Protein AF-A0A5B1R6T4-F1 (afdb_monomer_lite)

Foldseek 3Di:
DQPDPPAQEWEAEPVRDTGRHHLVLLVVQFVQSVVVVVDDDPDDDPVLDDPPPDDQDDPSHGYDYDHAHPLLCVQLVCQSDPHDRDADPDPLSLLSNCLVCVVRVRPSSNVSRVVVCVVVVSPPDPCVVCVVVSVVSCVVSVVPDDD

Radius of gyration: 17.11 Å; chains: 1; bounding box: 50×37×36 Å

pLDDT: mean 78.97, std 17.68, range [32.56, 96.25]

Sequence (147 aa):
PFDAPDADLILRSAQSVDFRTHKVILSLASPVFRDMFSVPQPTLDDNGSCFLNGNGYVDGLPMVQMSETTTTLHYLLTAIYPFPPALPASLEEMLLVLAAATKFEMSGALSTICATMHMSGLYNAPLSRQALRIHGIACRHDLEDKA

Secondary structure (DSSP, 8-state):
----TT--EEEEPTTS-EEEE-HHHHHHH-HHHHHHHHS-PPPPPTTS--SSSS-SEETTEEEEE-SS-HHHHHHHHHHHTTSPPP--SSHHHHHHHHHHHHHTT-HHHHHHHHHHHHHH-TT-S-GGGTHHHHHHHHHHTT-----

Structure (mmCIF, N/CA/C/O backbone):
data_AF-A0A5B1R6T4-F1
#
_entry.id   AF-A0A5B1R6T4-F1
#
loop_
_atom_site.group_PDB
_atom_site.id
_atom_site.type_symbol
_atom_site.label_atom_id
_atom_site.label_alt_id
_atom_site.label_comp_id
_atom_site.label_asym_id
_atom_site.label_entity_id
_atom_site.label_seq_id
_atom_site.pdbx_PDB_ins_code
_atom_site.Cartn_x
_atom_site.Cartn_y
_atom_site.Cartn_z
_atom_site.occupancy
_atom_site.B_iso_or_equiv
_atom_site.auth_seq_id
_atom_site.auth_comp_id
_atom_site.auth_asym_id
_atom_site.auth_atom_id
_atom_site.pdbx_PDB_model_num
ATOM 1 N N . PRO A 1 1 ? -10.628 -2.134 -8.076 1.00 78.38 1 PRO A N 1
ATOM 2 C CA . PRO A 1 1 ? -10.596 -3.085 -6.945 1.00 78.38 1 PRO A CA 1
ATOM 3 C C . PRO A 1 1 ? -10.848 -2.450 -5.568 1.00 78.38 1 PRO A C 1
ATOM 5 O O . PRO A 1 1 ? -11.220 -3.179 -4.659 1.00 78.38 1 PRO A O 1
ATOM 8 N N . PHE A 1 2 ? -10.616 -1.144 -5.385 1.00 88.06 2 PHE A N 1
ATOM 9 C CA . PHE A 1 2 ? -10.722 -0.475 -4.080 1.00 88.06 2 PHE A CA 1
ATOM 10 C C . PHE A 1 2 ? -12.012 0.345 -3.953 1.00 88.06 2 PHE A C 1
ATOM 12 O O . PHE A 1 2 ? -11.983 1.552 -3.731 1.00 88.06 2 PHE A O 1
ATOM 19 N N . ASP A 1 3 ? -13.138 -0.334 -4.138 1.00 89.44 3 ASP A N 1
ATOM 20 C CA . ASP A 1 3 ? -14.509 0.188 -4.131 1.00 89.44 3 ASP A CA 1
ATOM 21 C C . ASP A 1 3 ? -15.444 -0.664 -3.248 1.00 89.44 3 ASP A C 1
ATOM 23 O O . ASP A 1 3 ? -16.664 -0.634 -3.393 1.00 89.44 3 ASP A O 1
ATOM 27 N N . ALA A 1 4 ? -14.861 -1.421 -2.313 1.00 87.94 4 ALA A N 1
ATOM 28 C CA . ALA A 1 4 ? -15.580 -2.347 -1.448 1.00 87.94 4 ALA A CA 1
ATOM 29 C C . ALA A 1 4 ? -16.589 -1.616 -0.529 1.00 87.94 4 ALA A C 1
ATOM 31 O O . ALA A 1 4 ? -16.241 -0.588 0.067 1.00 87.94 4 ALA A O 1
ATOM 32 N N . PRO A 1 5 ? -17.833 -2.120 -0.402 1.00 89.50 5 PRO A N 1
ATOM 33 C CA . PRO A 1 5 ? -18.882 -1.474 0.390 1.00 89.50 5 PRO A CA 1
ATOM 34 C C . PRO A 1 5 ? -18.662 -1.592 1.905 1.00 89.50 5 PRO A C 1
ATOM 36 O O . PRO A 1 5 ? -19.206 -0.794 2.660 1.00 89.50 5 PRO A O 1
ATOM 39 N N . ASP A 1 6 ? -17.877 -2.574 2.344 1.00 91.94 6 ASP A N 1
ATOM 40 C CA . ASP A 1 6 ? -17.514 -2.865 3.734 1.00 91.94 6 ASP A CA 1
ATOM 41 C C . ASP A 1 6 ? -16.216 -2.176 4.190 1.00 91.94 6 ASP A C 1
ATOM 43 O O . ASP A 1 6 ? -15.742 -2.408 5.303 1.00 91.94 6 ASP A O 1
ATOM 47 N N . ALA A 1 7 ? -15.658 -1.295 3.356 1.00 93.56 7 ALA A N 1
ATOM 48 C CA . ALA A 1 7 ? -14.499 -0.493 3.711 1.00 93.56 7 ALA A CA 1
ATOM 49 C C . ALA A 1 7 ? -14.778 0.427 4.912 1.00 93.56 7 ALA A C 1
ATOM 51 O O . ALA A 1 7 ? -15.822 1.072 4.994 1.00 93.56 7 ALA A O 1
ATOM 52 N N . ASP A 1 8 ? -13.796 0.547 5.805 1.00 92.69 8 ASP A N 1
ATOM 53 C CA . ASP A 1 8 ? -13.863 1.348 7.035 1.00 92.69 8 ASP A CA 1
ATOM 54 C C . ASP A 1 8 ? -12.878 2.539 7.035 1.00 92.69 8 ASP A C 1
ATOM 56 O O . ASP A 1 8 ? -12.762 3.270 8.027 1.00 92.69 8 ASP A O 1
ATOM 60 N N . LEU A 1 9 ? -12.164 2.736 5.920 1.00 92.62 9 LEU A N 1
ATOM 61 C CA . LEU A 1 9 ? -11.189 3.800 5.705 1.00 92.62 9 LEU A CA 1
ATOM 62 C C . LEU A 1 9 ? -11.065 4.147 4.219 1.00 92.62 9 LEU A C 1
ATOM 64 O O . LEU A 1 9 ? -11.026 3.266 3.357 1.00 92.62 9 LEU A O 1
ATOM 68 N N . ILE A 1 10 ? -10.896 5.433 3.926 1.00 93.94 10 ILE A N 1
ATOM 69 C CA . ILE A 1 10 ? -10.522 5.915 2.598 1.00 93.94 10 ILE A CA 1
ATOM 70 C C . ILE A 1 10 ? -9.089 6.444 2.636 1.00 93.94 10 ILE A C 1
ATOM 72 O O . ILE A 1 10 ? -8.767 7.338 3.413 1.00 93.94 10 ILE A O 1
ATOM 76 N N . LEU A 1 11 ? -8.224 5.918 1.770 1.00 94.50 11 LEU A N 1
ATOM 77 C CA . LEU A 1 11 ? -6.936 6.543 1.474 1.00 94.50 11 LEU A CA 1
ATOM 78 C C . LEU A 1 11 ? -7.094 7.397 0.219 1.00 94.50 11 LEU A C 1
ATOM 80 O O . LEU A 1 11 ? -7.466 6.881 -0.833 1.00 94.50 11 LEU A O 1
ATOM 84 N N . ARG A 1 12 ? -6.800 8.693 0.311 1.00 94.69 12 ARG A N 1
ATOM 85 C CA . ARG A 1 12 ? -6.842 9.611 -0.831 1.00 94.69 12 ARG A CA 1
ATOM 86 C C . ARG A 1 12 ? -5.434 9.852 -1.352 1.00 94.69 12 ARG A C 1
ATOM 88 O O . ARG A 1 12 ? -4.589 10.355 -0.620 1.00 94.69 12 ARG A O 1
ATOM 95 N N . SER A 1 13 ? -5.167 9.531 -2.615 1.00 95.25 13 SER A N 1
ATOM 96 C CA . SER A 1 13 ? -3.858 9.792 -3.236 1.00 95.25 13 SER A CA 1
ATOM 97 C C . SER A 1 13 ? -3.561 11.289 -3.360 1.00 95.25 13 SER A C 1
ATOM 99 O O . SER A 1 13 ? -4.481 12.110 -3.328 1.00 95.25 13 SER A O 1
ATOM 101 N N . ALA A 1 14 ? -2.315 11.649 -3.672 1.00 92.50 14 ALA A N 1
ATOM 102 C CA . ALA A 1 14 ? -1.934 13.027 -3.999 1.00 92.50 14 ALA A CA 1
ATOM 103 C C . ALA A 1 14 ? -2.776 13.645 -5.138 1.00 92.50 14 ALA A C 1
ATOM 105 O O . ALA A 1 14 ? -3.052 14.841 -5.129 1.00 92.50 14 ALA A O 1
ATOM 106 N N . GLN A 1 15 ? -3.245 12.833 -6.095 1.00 94.06 15 GLN A N 1
ATOM 107 C CA . GLN A 1 15 ? -4.120 13.266 -7.194 1.00 94.06 15 GLN A CA 1
ATOM 108 C C . GLN A 1 15 ? -5.621 13.233 -6.849 1.00 94.06 15 GLN A C 1
ATOM 110 O O . GLN A 1 15 ? -6.454 13.250 -7.749 1.00 94.06 15 GLN A O 1
ATOM 115 N N . SER A 1 16 ? -5.985 13.180 -5.563 1.00 91.31 16 SER A N 1
ATOM 116 C CA . SER A 1 16 ? -7.382 13.148 -5.092 1.00 91.31 16 SER A CA 1
ATOM 117 C C . SER A 1 16 ? -8.211 11.942 -5.563 1.00 91.31 16 SER A C 1
ATOM 119 O O . SER A 1 16 ? -9.433 12.025 -5.640 1.00 91.31 16 SER A O 1
ATOM 121 N N . VAL A 1 17 ? -7.561 10.815 -5.870 1.00 94.69 17 VAL A N 1
ATOM 122 C CA . VAL A 1 17 ? -8.238 9.538 -6.132 1.00 94.69 17 VAL A CA 1
ATOM 123 C C . VAL A 1 17 ? -8.408 8.778 -4.824 1.00 94.69 17 VAL A C 1
ATOM 125 O O . VAL A 1 17 ? -7.440 8.601 -4.081 1.00 94.69 17 VAL A O 1
ATOM 128 N N . ASP A 1 18 ? -9.629 8.316 -4.578 1.00 94.50 18 ASP A N 1
ATOM 129 C CA . ASP A 1 18 ? -10.019 7.641 -3.344 1.00 94.50 18 ASP A CA 1
ATOM 130 C C . ASP A 1 18 ? -9.919 6.122 -3.474 1.00 94.50 18 ASP A C 1
ATOM 132 O O . ASP A 1 18 ? -10.408 5.521 -4.432 1.00 94.50 18 ASP A O 1
ATOM 136 N N . PHE A 1 19 ? -9.304 5.499 -2.473 1.00 95.06 19 PHE A N 1
ATOM 137 C CA . PHE A 1 19 ? -9.176 4.057 -2.330 1.00 95.06 19 PHE A CA 1
ATOM 138 C C . PHE A 1 19 ? -9.943 3.624 -1.085 1.00 95.06 19 PHE A C 1
ATOM 140 O O . PHE A 1 19 ? -9.542 3.947 0.036 1.00 95.06 19 PHE A O 1
ATOM 147 N N . ARG A 1 20 ? -11.038 2.880 -1.269 1.00 95.25 20 ARG A N 1
ATOM 148 C CA . ARG A 1 20 ? -11.781 2.268 -0.161 1.00 95.25 20 ARG A CA 1
ATOM 149 C C . ARG A 1 20 ? -11.007 1.050 0.343 1.00 95.25 20 ARG A C 1
ATOM 151 O O . ARG A 1 20 ? -10.714 0.130 -0.423 1.00 95.25 20 ARG A O 1
ATOM 158 N N . THR A 1 21 ? -10.625 1.076 1.616 1.00 95.06 21 THR A N 1
ATOM 159 C CA . THR A 1 21 ? -9.705 0.119 2.244 1.00 95.06 21 THR A CA 1
ATOM 160 C C . THR A 1 21 ? -10.171 -0.276 3.645 1.00 95.06 21 THR A C 1
ATOM 162 O O . THR A 1 21 ? -11.131 0.275 4.178 1.00 95.06 21 THR A O 1
ATOM 165 N N . HIS A 1 22 ? -9.471 -1.248 4.227 1.00 95.31 22 HIS A N 1
ATOM 166 C CA . HIS A 1 22 ? -9.732 -1.806 5.544 1.00 95.31 22 HIS A CA 1
ATOM 167 C C . HIS A 1 22 ? -8.565 -1.515 6.489 1.00 95.31 22 HIS A C 1
ATOM 169 O O . HIS A 1 22 ? -7.426 -1.924 6.217 1.00 95.31 22 HIS A O 1
ATOM 175 N N . LYS A 1 23 ? -8.849 -0.881 7.630 1.00 93.81 23 LYS A N 1
ATOM 176 C CA . LYS A 1 23 ? -7.867 -0.584 8.683 1.00 93.81 23 LYS A CA 1
ATOM 177 C C . LYS A 1 23 ? -7.132 -1.839 9.123 1.00 93.81 23 LYS A C 1
ATOM 179 O O . LYS A 1 23 ? -5.915 -1.808 9.243 1.00 93.81 23 LYS A O 1
ATOM 184 N N . VAL A 1 24 ? -7.847 -2.956 9.286 1.00 95.25 24 VAL A N 1
ATOM 185 C CA . VAL A 1 24 ? -7.258 -4.232 9.723 1.00 95.25 24 VAL A CA 1
ATOM 186 C C . VAL A 1 24 ? -6.155 -4.722 8.781 1.00 95.25 24 VAL A C 1
ATOM 188 O O . VAL A 1 24 ? -5.080 -5.092 9.247 1.00 95.25 24 VAL A O 1
ATOM 191 N N . ILE A 1 25 ? -6.367 -4.663 7.462 1.00 95.75 25 ILE A N 1
ATOM 192 C CA . ILE A 1 25 ? -5.368 -5.105 6.478 1.00 95.75 25 ILE A CA 1
ATOM 193 C C . ILE A 1 25 ? -4.159 -4.170 6.518 1.00 95.75 25 ILE A C 1
ATOM 195 O O . ILE A 1 25 ? -3.021 -4.632 6.583 1.00 95.75 25 ILE A O 1
ATOM 199 N N . LEU A 1 26 ? -4.399 -2.857 6.556 1.00 95.75 26 LEU A N 1
ATOM 200 C CA . LEU A 1 26 ? -3.334 -1.85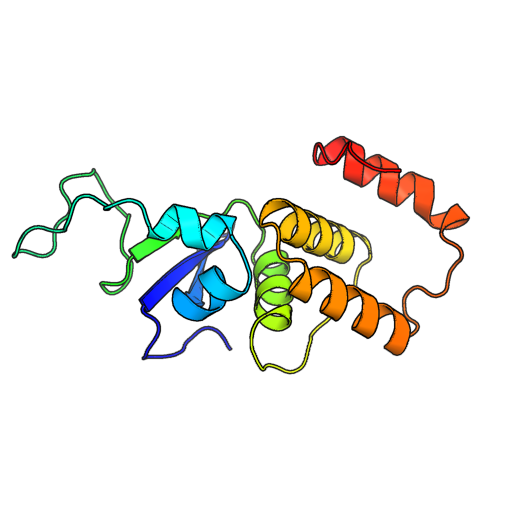9 6.641 1.00 95.75 26 LEU A CA 1
ATOM 201 C C . LEU A 1 26 ? -2.514 -1.995 7.934 1.00 95.75 26 LEU A C 1
ATOM 203 O O . LEU A 1 26 ? -1.291 -1.953 7.874 1.00 95.75 26 LEU A O 1
ATOM 207 N N . SER A 1 27 ? -3.147 -2.229 9.087 1.00 95.38 27 SER A N 1
ATOM 208 C CA . SER A 1 27 ? -2.467 -2.429 10.378 1.00 95.38 27 SER A CA 1
ATOM 209 C C . SER A 1 27 ? -1.657 -3.725 10.460 1.00 95.38 27 SER A C 1
ATOM 211 O O . SER A 1 27 ? -0.630 -3.776 11.148 1.00 95.38 27 SER A O 1
ATOM 213 N N . LEU A 1 28 ? -2.123 -4.786 9.795 1.00 95.38 28 LEU A N 1
ATOM 214 C CA . LEU A 1 28 ? -1.379 -6.041 9.678 1.00 95.38 28 LEU A CA 1
ATOM 215 C C . LEU A 1 28 ? -0.167 -5.871 8.762 1.00 95.38 28 LEU A C 1
ATOM 217 O O . LEU A 1 28 ? 0.911 -6.369 9.078 1.00 95.38 28 LEU A O 1
ATOM 221 N N . ALA A 1 29 ? -0.338 -5.141 7.661 1.00 95.44 29 ALA A N 1
ATOM 222 C CA . ALA A 1 29 ? 0.718 -4.898 6.691 1.00 95.44 29 ALA A CA 1
ATOM 223 C C . ALA A 1 29 ? 1.771 -3.889 7.174 1.00 95.44 29 ALA A C 1
ATOM 225 O O . ALA A 1 29 ? 2.920 -3.984 6.754 1.00 95.44 29 ALA A O 1
ATOM 226 N N . SER A 1 30 ? 1.390 -2.930 8.022 1.00 96.25 30 SER A N 1
ATOM 227 C CA . SER A 1 30 ? 2.221 -1.786 8.397 1.00 96.25 30 SER A CA 1
ATOM 228 C C . SER A 1 30 ? 2.066 -1.418 9.878 1.00 96.25 30 SER A C 1
ATOM 230 O O . SER A 1 30 ? 0.950 -1.121 10.324 1.00 96.25 30 SER A O 1
ATOM 232 N N . PRO A 1 31 ? 3.168 -1.369 10.648 1.00 93.75 31 PRO A N 1
ATOM 233 C CA . PRO A 1 31 ? 3.145 -0.814 11.998 1.00 93.75 31 PRO A CA 1
ATOM 234 C C . PRO A 1 31 ? 2.808 0.684 11.989 1.00 93.75 31 PRO A C 1
ATOM 236 O O . PRO A 1 31 ? 2.032 1.120 12.828 1.00 93.75 31 PRO A O 1
ATOM 239 N N . VAL A 1 32 ? 3.260 1.446 10.987 1.00 92.62 32 VAL A N 1
ATOM 240 C CA . VAL A 1 32 ? 2.942 2.879 10.846 1.00 92.62 32 VAL A CA 1
ATOM 241 C C . VAL A 1 32 ? 1.429 3.116 10.808 1.00 92.62 32 VAL A C 1
ATOM 243 O O . VAL A 1 32 ? 0.910 3.966 11.531 1.00 92.62 32 VAL A O 1
ATOM 246 N N . PHE A 1 33 ? 0.693 2.342 10.003 1.00 93.06 33 PHE A N 1
ATOM 247 C CA . PHE A 1 33 ? -0.768 2.445 9.964 1.00 93.06 33 PHE A CA 1
ATOM 248 C C . PHE A 1 33 ? -1.427 1.941 11.251 1.00 93.06 33 PHE A C 1
ATOM 250 O O . PHE A 1 33 ? -2.412 2.519 11.703 1.00 93.06 33 PHE A O 1
ATOM 257 N N . ARG A 1 34 ? -0.891 0.883 11.867 1.00 93.12 34 ARG A N 1
ATOM 258 C CA . ARG A 1 34 ? -1.382 0.378 13.157 1.00 93.12 34 ARG A CA 1
ATOM 259 C C . ARG A 1 34 ? -1.297 1.445 14.242 1.00 93.12 34 ARG A C 1
ATOM 261 O O . ARG A 1 34 ? -2.287 1.692 14.926 1.00 93.12 34 ARG A O 1
ATOM 268 N N . ASP A 1 35 ? -0.151 2.102 14.346 1.00 90.56 35 ASP A N 1
ATOM 269 C CA . ASP A 1 35 ? 0.091 3.149 15.328 1.00 90.56 35 ASP A CA 1
ATOM 270 C C . ASP A 1 35 ? -0.785 4.371 15.031 1.00 90.56 35 ASP A C 1
ATOM 272 O O . ASP A 1 35 ? -1.440 4.886 15.938 1.00 90.56 35 ASP A O 1
ATOM 276 N N . MET A 1 36 ? -0.913 4.762 13.755 1.00 87.94 36 MET A N 1
ATOM 277 C CA . MET A 1 36 ? -1.796 5.851 13.314 1.00 87.94 36 MET A CA 1
ATOM 278 C C . MET A 1 36 ? -3.256 5.633 13.736 1.00 87.94 36 MET A C 1
ATOM 280 O O . MET A 1 36 ? -3.925 6.581 14.147 1.00 87.94 36 MET A O 1
ATOM 284 N N . PHE A 1 37 ? -3.759 4.399 13.648 1.00 87.81 37 PHE A N 1
ATOM 285 C CA . PHE A 1 37 ? -5.136 4.076 14.034 1.00 87.81 37 PHE A CA 1
ATOM 286 C C . PHE A 1 37 ? -5.306 3.819 15.536 1.00 87.81 37 PHE A C 1
ATOM 288 O O . PHE A 1 37 ? -6.435 3.843 16.022 1.00 87.81 37 PHE A O 1
ATOM 295 N N . SER A 1 38 ? -4.217 3.576 16.271 1.00 84.94 38 SER A N 1
ATOM 296 C CA . SER A 1 38 ? -4.254 3.370 17.725 1.00 84.94 38 SER A CA 1
ATOM 297 C C . SER A 1 38 ? -4.516 4.659 18.510 1.00 84.94 38 SER A C 1
ATOM 299 O O . SER A 1 38 ? -5.015 4.611 19.636 1.00 84.94 38 SER A O 1
ATOM 301 N N . VAL A 1 39 ? -4.203 5.814 17.917 1.00 77.31 39 VAL A N 1
ATOM 302 C CA . VAL A 1 39 ? -4.420 7.121 18.538 1.00 77.31 39 VAL A CA 1
ATOM 303 C C . VAL A 1 39 ? -5.912 7.466 18.471 1.00 77.31 39 VAL A C 1
ATOM 305 O O . VAL A 1 39 ? -6.465 7.502 17.367 1.00 77.31 39 VAL A O 1
ATOM 308 N N . PRO A 1 40 ? -6.578 7.752 19.610 1.00 64.06 40 PRO A N 1
ATOM 309 C CA . PRO A 1 40 ? -7.965 8.194 19.616 1.00 64.06 40 PRO A CA 1
ATOM 310 C C . PRO A 1 40 ? -8.098 9.467 18.780 1.00 64.06 40 PRO A C 1
ATOM 312 O O . PRO A 1 40 ? -7.607 10.531 19.158 1.00 64.06 40 PRO A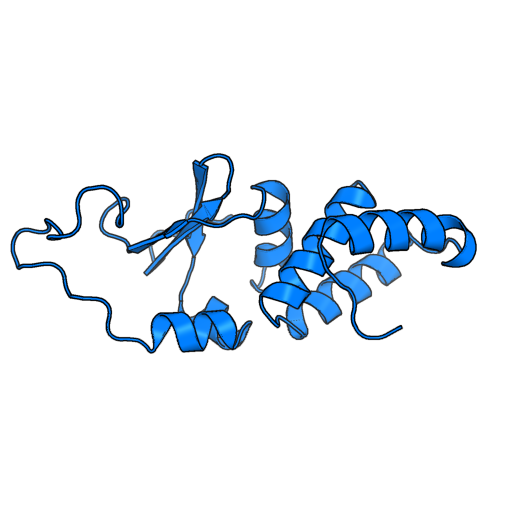 O 1
ATOM 315 N N . GLN A 1 41 ? -8.743 9.353 17.623 1.00 62.88 41 GLN A N 1
ATOM 316 C CA . GLN A 1 41 ? -9.134 10.523 16.853 1.00 62.88 41 GLN A CA 1
ATOM 317 C C . GLN A 1 41 ? -10.286 11.204 17.606 1.00 62.88 41 GLN A C 1
ATOM 319 O O . GLN A 1 41 ? -11.171 10.493 18.093 1.00 62.88 41 GLN A O 1
ATOM 324 N N . PRO A 1 42 ? -10.305 12.544 17.731 1.00 55.22 42 PRO A N 1
ATOM 325 C CA . PRO A 1 42 ? -11.452 13.244 18.299 1.00 55.22 42 PRO A CA 1
ATOM 326 C C . PRO A 1 42 ? -12.714 12.828 17.532 1.00 55.22 42 PRO A C 1
ATOM 328 O O . PRO A 1 42 ? -12.794 12.967 16.310 1.00 55.22 42 PRO A O 1
ATOM 331 N N . THR A 1 43 ? -13.652 12.214 18.251 1.00 50.03 43 THR A N 1
ATOM 332 C CA . THR A 1 43 ? -14.862 11.614 17.689 1.00 50.03 43 THR A CA 1
ATOM 333 C C . THR A 1 43 ? -15.779 12.677 17.096 1.00 50.03 43 THR A C 1
ATOM 335 O O . THR A 1 43 ? -15.844 13.799 17.590 1.00 50.03 43 THR A O 1
ATOM 338 N N . LEU A 1 44 ? -16.488 12.300 16.032 1.00 52.22 44 LEU A N 1
ATOM 339 C CA . LEU A 1 44 ? -17.619 13.047 15.488 1.00 52.22 44 LEU A CA 1
ATOM 340 C C . LEU A 1 44 ? -18.698 13.217 16.568 1.00 52.22 44 LEU A C 1
ATOM 342 O O . LEU A 1 44 ? -19.010 12.259 17.274 1.00 52.22 44 LEU A O 1
ATOM 346 N N . ASP A 1 45 ? -19.290 14.404 16.658 1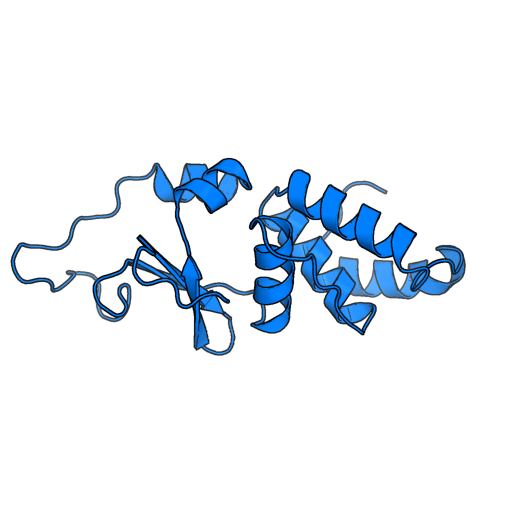.00 48.34 45 ASP A N 1
ATOM 347 C CA . ASP A 1 45 ? -20.517 14.617 17.426 1.00 48.34 45 ASP A CA 1
ATOM 348 C C . ASP A 1 45 ? -21.704 13.921 16.728 1.00 48.34 45 ASP A C 1
ATOM 350 O O . ASP A 1 45 ? -21.677 13.717 15.510 1.00 48.34 45 ASP A O 1
ATOM 354 N N . ASP A 1 46 ? -22.774 13.622 17.479 1.00 51.19 46 ASP A N 1
ATOM 355 C CA . ASP A 1 46 ? -24.010 12.912 17.061 1.00 51.19 46 ASP A CA 1
ATOM 356 C C . ASP A 1 46 ? -24.709 13.477 15.799 1.00 51.19 46 ASP A C 1
ATOM 358 O O . ASP A 1 46 ? -25.593 12.842 15.227 1.00 51.19 46 ASP A O 1
ATOM 362 N N . ASN A 1 47 ? -24.295 14.655 15.324 1.00 50.75 47 ASN A N 1
ATOM 363 C CA . ASN A 1 47 ? -24.790 15.297 14.105 1.00 50.75 47 ASN A CA 1
ATOM 364 C C . ASN A 1 47 ? -23.912 15.065 12.857 1.00 50.75 47 ASN A C 1
ATOM 366 O O . ASN A 1 47 ? -24.179 15.653 11.809 1.00 50.75 47 ASN A O 1
ATOM 370 N N . GLY A 1 48 ? -22.855 14.249 12.933 1.00 49.50 48 GLY A N 1
ATOM 371 C CA . GLY A 1 48 ? -22.024 13.898 11.773 1.00 49.50 48 GLY A CA 1
ATOM 372 C C . GLY A 1 48 ? -21.154 15.037 11.223 1.00 49.50 48 GLY A C 1
ATOM 373 O O . GLY A 1 48 ? -20.589 14.903 10.139 1.00 49.50 48 GLY A O 1
ATOM 374 N N . SER A 1 49 ? -21.010 16.150 11.951 1.00 43.88 49 SER A N 1
ATOM 375 C CA . SER A 1 49 ? -20.097 17.244 11.598 1.00 43.88 49 SER A CA 1
ATOM 376 C C . SER A 1 49 ? -18.899 17.277 12.545 1.00 43.88 49 SER A C 1
ATOM 378 O O . SER A 1 49 ? -19.059 17.486 13.746 1.00 43.88 49 SER A O 1
ATOM 380 N N . CYS A 1 50 ? -17.690 17.102 12.012 1.00 41.78 50 CYS A N 1
ATOM 381 C CA . CYS A 1 50 ? -16.450 17.251 12.770 1.00 41.78 50 CYS A CA 1
ATOM 382 C C . CYS A 1 50 ? -16.124 18.732 13.043 1.00 41.78 50 CYS A C 1
ATOM 384 O O . CYS A 1 50 ? -16.166 19.562 12.137 1.00 41.78 50 CYS A O 1
ATOM 386 N N . PHE A 1 51 ? -15.706 19.041 14.276 1.00 41.75 51 PHE A N 1
ATOM 387 C CA . PHE A 1 51 ? -15.224 20.361 14.721 1.00 41.75 51 PHE A CA 1
ATOM 388 C C . PHE A 1 51 ? -13.834 20.755 14.191 1.00 41.75 51 PHE A C 1
ATOM 390 O O . PHE A 1 51 ? -13.296 21.791 14.580 1.00 41.75 51 PHE A O 1
ATOM 397 N N . LEU A 1 52 ? -13.241 19.966 13.292 1.00 43.16 52 LEU A N 1
ATOM 398 C CA . LEU A 1 52 ? -12.077 20.400 12.529 1.00 43.16 52 LEU A CA 1
ATOM 399 C C . LEU A 1 52 ? -12.564 20.797 11.140 1.00 43.16 52 LEU A C 1
ATOM 401 O O . LEU A 1 52 ? -13.086 19.969 10.398 1.00 43.16 52 LEU A O 1
ATOM 405 N N . ASN A 1 53 ? -12.438 22.089 10.850 1.00 42.75 53 ASN A N 1
ATOM 406 C CA . ASN A 1 53 ? -12.743 22.738 9.580 1.00 42.75 53 ASN A CA 1
ATOM 407 C C . ASN A 1 53 ? -12.494 21.823 8.369 1.00 42.75 53 ASN A C 1
ATOM 409 O O . ASN A 1 53 ? -11.355 21.682 7.945 1.00 42.75 53 ASN A O 1
ATOM 413 N N . GLY A 1 54 ? -13.565 21.258 7.808 1.00 47.66 54 GLY A N 1
ATOM 414 C CA . GLY A 1 54 ? -13.594 20.647 6.482 1.00 47.66 54 GLY A CA 1
ATOM 415 C C . GLY A 1 54 ? -12.734 19.386 6.266 1.00 47.66 54 GLY A C 1
ATOM 416 O O . GLY A 1 54 ? -11.511 19.409 6.310 1.00 47.66 54 GLY A O 1
ATOM 417 N N . ASN A 1 55 ? -13.392 18.323 5.794 1.00 56.34 55 ASN A N 1
ATOM 418 C CA . ASN A 1 55 ? -12.838 17.363 4.821 1.00 56.34 55 ASN A CA 1
ATOM 419 C C . ASN A 1 55 ? -12.162 16.078 5.352 1.00 56.34 55 ASN A C 1
ATOM 421 O O . ASN A 1 55 ? -11.628 15.337 4.537 1.00 56.34 55 ASN A O 1
ATOM 425 N N . GLY A 1 56 ? -12.207 15.745 6.647 1.00 69.00 56 GLY A N 1
ATOM 426 C CA . GLY A 1 56 ? -11.601 14.501 7.179 1.00 69.00 56 GLY A CA 1
ATOM 427 C C . GLY A 1 56 ? -12.388 13.201 6.930 1.00 69.00 56 GLY A C 1
ATOM 428 O O . GLY A 1 56 ? -11.918 12.123 7.287 1.00 69.00 56 GLY A O 1
ATOM 429 N N . TYR A 1 57 ? -13.584 13.293 6.346 1.00 78.56 57 TYR A N 1
ATOM 430 C CA . TYR A 1 57 ? -14.462 12.156 6.070 1.00 78.56 57 TYR A CA 1
ATOM 431 C C . TYR A 1 57 ? -15.008 12.235 4.643 1.00 78.56 57 TYR A C 1
ATOM 433 O O . TYR A 1 57 ? -15.305 13.321 4.142 1.00 78.56 57 TYR A O 1
ATOM 441 N N . VAL A 1 58 ? -15.159 11.080 4.001 1.00 82.38 58 VAL A N 1
ATOM 442 C CA . VAL A 1 58 ? -15.758 10.917 2.671 1.00 82.38 58 VAL A CA 1
ATOM 443 C C . VAL A 1 58 ? -16.759 9.771 2.770 1.00 82.38 58 VAL A C 1
ATOM 445 O O . VAL A 1 58 ? -16.426 8.709 3.284 1.00 82.38 58 VAL A O 1
ATOM 448 N N . ASP A 1 59 ? -18.004 9.996 2.351 1.00 83.44 59 ASP A N 1
ATOM 449 C CA . ASP A 1 59 ? -19.106 9.026 2.476 1.00 83.44 59 ASP A CA 1
ATOM 450 C C . ASP A 1 59 ? -19.302 8.462 3.900 1.00 83.44 59 ASP A C 1
ATOM 452 O O . ASP A 1 59 ? -19.634 7.293 4.080 1.00 83.44 59 ASP A O 1
ATOM 456 N N . GLY A 1 60 ? -19.050 9.276 4.932 1.00 83.69 60 GLY A N 1
ATOM 457 C CA . GLY A 1 60 ? -19.130 8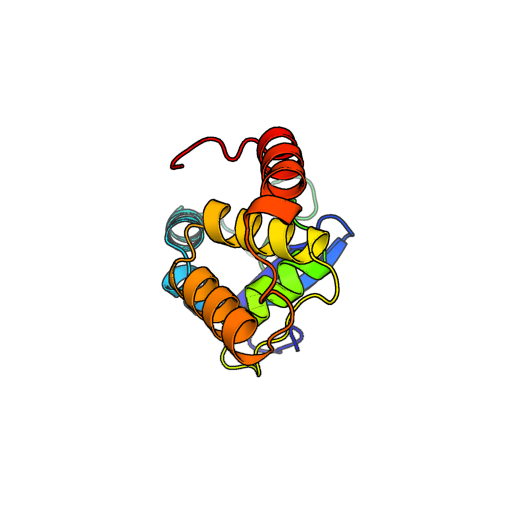.847 6.335 1.00 83.69 60 GLY A CA 1
ATOM 458 C C . GLY A 1 60 ? -17.949 7.995 6.818 1.00 83.69 60 GLY A C 1
ATOM 459 O O . GLY A 1 60 ? -17.913 7.622 7.987 1.00 83.69 60 GLY A O 1
ATOM 460 N N . LEU A 1 61 ? -16.959 7.726 5.962 1.00 87.19 61 LEU A N 1
ATOM 461 C CA . LEU A 1 61 ? -15.733 7.011 6.313 1.00 87.19 61 LEU A CA 1
ATOM 462 C C . LEU A 1 61 ? -14.583 7.987 6.578 1.00 87.19 61 LEU A C 1
ATOM 464 O O . LEU A 1 61 ? -14.480 9.002 5.883 1.00 87.19 61 LEU A O 1
ATOM 468 N N . PRO A 1 62 ? -13.695 7.699 7.547 1.00 89.44 62 PRO A N 1
ATOM 469 C CA . PRO A 1 62 ? -12.503 8.507 7.764 1.00 89.44 62 PRO A CA 1
ATOM 470 C C . PRO A 1 62 ? -11.619 8.473 6.517 1.00 89.44 62 PRO A C 1
ATOM 472 O O . PRO A 1 62 ? -11.385 7.410 5.938 1.00 89.44 62 PRO A O 1
ATOM 475 N N . MET A 1 63 ? -11.125 9.640 6.114 1.00 89.69 63 MET A N 1
ATOM 476 C CA . MET A 1 63 ? -10.259 9.809 4.956 1.00 89.69 63 MET A CA 1
ATOM 477 C C . MET A 1 63 ? -8.865 10.251 5.399 1.00 89.69 63 MET A C 1
ATOM 479 O O . MET A 1 63 ? -8.717 11.204 6.163 1.00 89.69 63 MET A O 1
ATOM 483 N N . VAL A 1 64 ? -7.837 9.563 4.903 1.00 90.81 64 VAL A N 1
ATOM 484 C CA . VAL A 1 64 ? -6.429 9.903 5.129 1.00 90.81 64 VAL A CA 1
ATOM 485 C C . VAL A 1 64 ? -5.824 10.377 3.815 1.00 90.81 64 VAL A C 1
ATOM 487 O O . VAL A 1 64 ? -5.774 9.633 2.833 1.00 90.81 64 VAL A O 1
ATOM 490 N N . GLN A 1 65 ? -5.354 11.625 3.803 1.00 92.50 65 GLN A N 1
ATOM 491 C CA . GLN A 1 65 ? -4.645 12.188 2.661 1.00 92.50 65 GLN A CA 1
ATOM 492 C C . GLN A 1 65 ? -3.221 11.632 2.602 1.00 92.50 65 GLN A C 1
ATOM 494 O O . GLN A 1 65 ? -2.441 11.766 3.543 1.00 92.50 65 GLN A O 1
ATOM 499 N N . MET A 1 66 ? -2.876 11.058 1.458 1.00 92.56 66 MET A N 1
ATOM 500 C CA . MET A 1 66 ? -1.582 10.450 1.180 1.00 92.56 66 MET A CA 1
ATOM 501 C C . MET A 1 66 ? -0.734 11.372 0.301 1.00 92.56 66 MET A C 1
ATOM 503 O O . MET A 1 66 ? -1.260 12.150 -0.503 1.00 92.56 66 MET A O 1
ATOM 507 N N . SER A 1 67 ? 0.589 11.263 0.427 1.00 91.38 67 SER A N 1
ATOM 508 C CA . SER A 1 67 ? 1.548 11.945 -0.458 1.00 91.38 67 SER A CA 1
ATOM 509 C C . SER A 1 67 ? 1.853 11.145 -1.725 1.00 91.38 67 SER A C 1
ATOM 511 O O . SER A 1 67 ? 2.402 11.670 -2.689 1.00 91.38 67 SER A O 1
ATOM 513 N N . GLU A 1 68 ? 1.526 9.858 -1.718 1.00 93.62 68 GLU A N 1
ATOM 514 C CA . GLU A 1 68 ? 1.809 8.915 -2.785 1.00 93.62 68 GLU A CA 1
ATOM 515 C C . GLU A 1 68 ? 0.845 9.112 -3.956 1.00 93.62 68 GLU A C 1
ATOM 517 O O . GLU A 1 68 ? -0.319 9.504 -3.798 1.00 93.62 68 GLU A O 1
ATOM 522 N N . THR A 1 69 ? 1.337 8.814 -5.157 1.00 94.50 69 THR A N 1
ATOM 523 C CA . THR A 1 69 ? 0.515 8.908 -6.361 1.00 94.50 69 THR A CA 1
ATOM 524 C C . THR A 1 69 ? -0.557 7.820 -6.396 1.00 94.50 69 THR A C 1
ATOM 526 O O . THR A 1 69 ? -0.405 6.769 -5.772 1.00 94.50 69 THR A O 1
ATOM 529 N N . THR A 1 70 ? -1.618 8.028 -7.177 1.00 94.62 70 THR A N 1
ATOM 530 C CA . THR A 1 70 ? -2.653 7.019 -7.444 1.00 94.62 70 THR A CA 1
ATOM 531 C C . THR A 1 70 ? -2.034 5.696 -7.890 1.00 94.62 70 THR A C 1
ATOM 533 O O . THR A 1 70 ? -2.385 4.641 -7.370 1.00 94.62 70 THR A O 1
ATOM 536 N N . THR A 1 71 ? -1.068 5.752 -8.807 1.00 94.00 71 THR A N 1
ATOM 537 C CA . THR A 1 71 ? -0.366 4.576 -9.324 1.00 94.00 71 THR A CA 1
ATOM 538 C C . THR A 1 71 ? 0.436 3.875 -8.228 1.00 94.00 71 THR A C 1
ATOM 540 O O . THR A 1 71 ? 0.336 2.662 -8.063 1.00 94.00 71 THR A O 1
ATOM 543 N N . THR A 1 72 ? 1.188 4.639 -7.433 1.00 94.19 72 THR A N 1
ATOM 544 C CA . THR A 1 72 ? 1.988 4.106 -6.324 1.00 94.19 72 THR A CA 1
ATOM 545 C C . THR A 1 72 ? 1.112 3.401 -5.289 1.00 94.19 72 THR A C 1
ATOM 547 O O . THR A 1 72 ? 1.396 2.260 -4.929 1.00 94.19 72 THR A O 1
ATOM 550 N N . LEU A 1 73 ? 0.028 4.049 -4.846 1.00 95.00 73 LEU A N 1
ATOM 551 C CA . LEU A 1 73 ? -0.912 3.457 -3.893 1.00 95.00 73 LEU A CA 1
ATOM 552 C C . LEU A 1 73 ? -1.600 2.229 -4.468 1.00 95.00 73 LEU A C 1
ATOM 554 O O . LEU A 1 73 ? -1.726 1.237 -3.763 1.00 95.00 73 LEU A O 1
ATOM 558 N N . HIS A 1 74 ? -2.008 2.262 -5.737 1.00 94.38 74 HIS A N 1
ATOM 559 C CA . HIS A 1 74 ? -2.639 1.116 -6.377 1.00 94.38 74 HIS A CA 1
ATOM 560 C C . HIS A 1 74 ? -1.754 -0.131 -6.283 1.00 94.38 74 HIS A C 1
ATOM 562 O O . HIS A 1 74 ? -2.195 -1.150 -5.754 1.00 94.38 74 HIS A O 1
ATOM 568 N N . TYR A 1 75 ? -0.496 -0.039 -6.723 1.00 93.62 75 TYR A N 1
ATOM 569 C CA . TYR A 1 75 ? 0.420 -1.180 -6.692 1.00 93.62 75 TYR A CA 1
ATOM 570 C C . TYR A 1 75 ? 0.776 -1.609 -5.267 1.00 93.62 75 TYR A C 1
ATOM 572 O O . TYR A 1 75 ? 0.741 -2.802 -4.960 1.00 93.62 75 TYR A O 1
ATOM 580 N N . LEU A 1 76 ? 1.043 -0.650 -4.375 1.00 93.88 76 LEU A N 1
ATOM 581 C CA . LEU A 1 76 ? 1.326 -0.935 -2.969 1.00 93.88 76 LEU A CA 1
ATOM 582 C C . LEU A 1 76 ? 0.167 -1.685 -2.300 1.00 93.88 76 LEU A C 1
ATOM 584 O O . LEU A 1 76 ? 0.378 -2.697 -1.637 1.00 93.88 76 LEU A O 1
ATOM 588 N N . LEU A 1 77 ? -1.066 -1.221 -2.513 1.00 94.56 77 LEU A N 1
ATOM 589 C CA . LEU A 1 77 ? -2.257 -1.849 -1.958 1.00 94.56 77 LEU A CA 1
ATOM 590 C C . LEU A 1 77 ? -2.496 -3.236 -2.569 1.00 94.56 77 LEU A C 1
ATOM 592 O O . LEU A 1 77 ? -2.821 -4.169 -1.840 1.00 94.56 77 LEU A O 1
ATOM 596 N N . THR A 1 78 ? -2.284 -3.427 -3.877 1.00 93.56 78 THR A N 1
ATOM 597 C CA . THR A 1 78 ? -2.394 -4.772 -4.479 1.00 93.56 78 THR A CA 1
ATOM 598 C C . THR A 1 78 ? -1.372 -5.763 -3.928 1.00 93.56 78 THR A C 1
ATOM 600 O O . THR A 1 78 ? -1.641 -6.957 -3.944 1.00 93.56 78 THR A O 1
ATOM 603 N N . ALA A 1 79 ? -0.236 -5.292 -3.402 1.00 91.75 79 ALA A N 1
ATOM 604 C CA . ALA A 1 79 ? 0.778 -6.151 -2.794 1.00 91.75 79 ALA A CA 1
ATOM 605 C C . ALA A 1 79 ? 0.410 -6.642 -1.381 1.00 91.75 79 ALA A C 1
ATOM 607 O O . ALA A 1 79 ? 1.009 -7.604 -0.907 1.00 91.75 79 ALA A O 1
ATOM 608 N N . ILE A 1 80 ? -0.540 -5.991 -0.698 1.00 93.31 80 ILE A N 1
ATOM 609 C CA . ILE A 1 80 ? -0.949 -6.342 0.679 1.00 93.31 80 ILE A CA 1
ATOM 610 C C . ILE A 1 80 ? -2.375 -6.894 0.766 1.00 93.31 80 ILE A C 1
ATOM 612 O O . ILE A 1 80 ? -2.749 -7.483 1.778 1.00 93.31 80 ILE A O 1
ATOM 616 N N . TYR A 1 81 ? -3.175 -6.708 -0.281 1.00 92.75 81 TYR A N 1
ATOM 617 C CA . TYR A 1 81 ? -4.482 -7.337 -0.418 1.00 92.75 81 TYR A CA 1
ATOM 618 C C . TYR A 1 81 ? -4.357 -8.694 -1.119 1.00 92.75 81 TYR A C 1
ATOM 620 O O . TYR A 1 81 ? -3.424 -8.897 -1.894 1.00 92.75 81 TYR A O 1
ATOM 628 N N . PRO A 1 82 ? -5.320 -9.614 -0.923 1.00 87.75 82 PRO A N 1
ATOM 629 C CA . PRO A 1 82 ? -5.378 -10.892 -1.633 1.00 87.75 82 PRO A CA 1
ATOM 630 C C . PRO A 1 82 ? -5.838 -10.715 -3.095 1.00 87.75 82 PRO A C 1
ATOM 632 O O . PRO A 1 82 ? -6.740 -11.403 -3.571 1.00 87.75 82 PRO A O 1
ATOM 635 N N . PHE A 1 83 ? -5.242 -9.762 -3.810 1.00 85.06 83 PHE A N 1
ATOM 636 C CA . PHE A 1 83 ? -5.435 -9.549 -5.237 1.00 85.06 83 PHE A CA 1
ATOM 637 C C . PHE A 1 83 ? -4.261 -10.147 -6.017 1.00 85.06 83 PHE A C 1
ATOM 639 O O . PHE A 1 83 ? -3.171 -10.309 -5.467 1.00 85.06 83 PHE A O 1
ATOM 646 N N . PRO A 1 84 ? -4.446 -10.464 -7.310 1.00 81.25 84 PRO A N 1
ATOM 647 C CA . PRO A 1 84 ? -3.318 -10.754 -8.179 1.00 81.25 84 PRO A CA 1
ATOM 648 C C . PRO A 1 84 ? -2.328 -9.578 -8.137 1.00 81.25 84 PRO A C 1
ATOM 650 O O . PRO A 1 84 ? -2.748 -8.441 -8.380 1.00 81.25 84 PRO A O 1
ATOM 653 N N . PRO A 1 85 ? -1.044 -9.817 -7.815 1.00 71.62 85 PRO A N 1
ATOM 654 C CA . PRO A 1 85 ? -0.073 -8.743 -7.712 1.00 71.62 85 PRO A CA 1
ATOM 655 C C . PRO A 1 85 ? 0.112 -8.100 -9.086 1.00 71.62 85 PRO A C 1
ATOM 657 O O . PRO A 1 85 ? 0.385 -8.778 -10.078 1.00 71.62 85 PRO A O 1
ATOM 660 N N . ALA A 1 86 ? -0.044 -6.781 -9.138 1.00 81.19 86 ALA A N 1
ATOM 661 C CA . ALA A 1 86 ? 0.238 -5.990 -10.322 1.00 81.19 86 ALA A CA 1
ATOM 662 C C . ALA A 1 86 ? 1.605 -5.318 -10.158 1.00 81.19 86 ALA A C 1
ATOM 664 O O . ALA A 1 86 ? 1.955 -4.862 -9.068 1.00 81.19 86 ALA A O 1
ATOM 665 N N . LEU A 1 87 ? 2.382 -5.258 -11.239 1.00 80.25 87 LEU A N 1
ATOM 666 C CA . LEU A 1 87 ? 3.649 -4.534 -11.261 1.00 80.25 87 LEU A CA 1
ATOM 667 C C . LEU A 1 87 ? 3.541 -3.282 -12.130 1.00 80.25 87 LEU A C 1
ATOM 669 O O . LEU A 1 87 ? 2.902 -3.334 -13.184 1.00 80.25 87 LEU A O 1
ATOM 673 N N . PRO A 1 88 ? 4.212 -2.185 -11.736 1.00 84.12 88 PRO A N 1
ATOM 674 C CA . PRO A 1 88 ? 4.381 -1.037 -12.608 1.00 84.12 88 PRO A CA 1
ATOM 675 C C . PRO A 1 88 ? 5.126 -1.407 -13.888 1.00 84.12 88 PRO A C 1
ATOM 677 O O . PRO A 1 88 ? 6.031 -2.242 -13.880 1.00 84.12 88 PRO A O 1
ATOM 680 N N . ALA A 1 89 ? 4.777 -0.737 -14.986 1.00 81.56 89 ALA A N 1
ATOM 681 C CA . ALA A 1 89 ? 5.438 -0.937 -16.271 1.00 81.56 89 ALA A CA 1
ATOM 682 C C . ALA A 1 89 ? 6.821 -0.264 -16.324 1.00 81.56 89 ALA A C 1
ATOM 684 O O . ALA A 1 89 ? 7.681 -0.663 -17.110 1.00 81.56 89 ALA A O 1
ATOM 685 N N . SER A 1 90 ? 7.042 0.771 -15.506 1.00 84.00 90 SER A N 1
ATOM 686 C CA . SER A 1 90 ? 8.276 1.553 -15.504 1.00 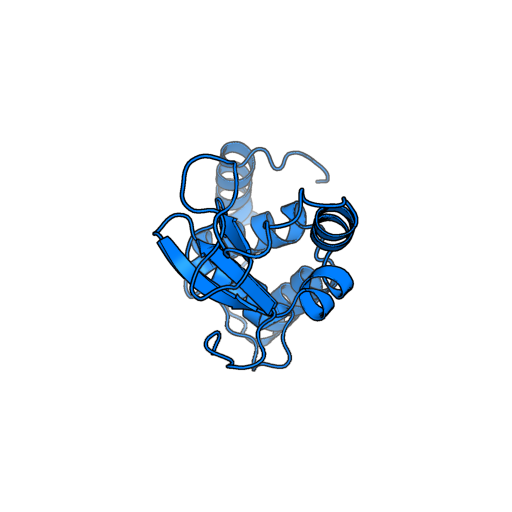84.00 90 SER A CA 1
ATOM 687 C C . SER A 1 90 ? 9.123 1.320 -14.251 1.00 84.00 90 SER A C 1
ATOM 689 O O . SER A 1 90 ? 8.620 1.111 -13.148 1.00 84.00 90 SER A O 1
ATOM 691 N N . LEU A 1 91 ? 10.448 1.396 -14.418 1.00 81.88 91 LEU A N 1
ATOM 692 C CA . LEU A 1 91 ? 11.396 1.331 -13.299 1.00 81.88 91 LEU A CA 1
ATOM 693 C C . LEU A 1 91 ? 11.191 2.484 -12.302 1.00 81.88 91 LEU A C 1
ATOM 695 O O . LEU A 1 91 ? 11.386 2.307 -11.107 1.00 81.88 91 LEU A O 1
ATOM 699 N N . GLU A 1 92 ? 10.812 3.666 -12.786 1.00 83.94 92 GLU A N 1
ATOM 700 C CA . GLU A 1 92 ? 10.593 4.836 -11.934 1.00 83.94 92 GLU A CA 1
ATOM 701 C C . GLU A 1 92 ? 9.395 4.634 -11.003 1.00 83.94 92 GLU A C 1
ATOM 703 O O . GLU A 1 92 ? 9.534 4.782 -9.791 1.00 83.94 92 GLU A O 1
ATOM 708 N N . GLU A 1 93 ? 8.250 4.197 -11.533 1.00 87.06 93 GLU A N 1
ATOM 709 C CA . GLU A 1 93 ? 7.081 3.874 -10.707 1.00 87.06 93 GLU A CA 1
ATOM 710 C C . GLU A 1 93 ? 7.386 2.754 -9.714 1.00 87.06 93 GLU A C 1
ATOM 712 O O . GLU A 1 93 ? 6.955 2.811 -8.567 1.00 87.06 93 GLU A O 1
ATOM 717 N N . MET A 1 94 ? 8.166 1.757 -10.126 1.00 87.06 94 MET A N 1
ATOM 718 C CA . MET A 1 94 ? 8.609 0.683 -9.245 1.00 87.06 94 MET A CA 1
ATOM 719 C C . MET A 1 94 ? 9.428 1.188 -8.065 1.00 87.06 94 MET A C 1
ATOM 721 O O . MET A 1 94 ? 9.171 0.786 -6.932 1.00 87.06 94 MET A O 1
ATOM 725 N N . LEU A 1 95 ? 10.366 2.103 -8.302 1.00 86.69 95 LEU A N 1
ATOM 726 C CA . LEU A 1 95 ? 11.135 2.718 -7.226 1.00 86.69 95 LEU A CA 1
ATOM 727 C C . LEU A 1 95 ? 10.245 3.541 -6.294 1.00 86.69 95 LEU A C 1
ATOM 729 O O . LEU A 1 95 ? 10.436 3.473 -5.086 1.00 86.69 95 LEU A O 1
ATOM 733 N N . LEU A 1 96 ? 9.233 4.237 -6.819 1.00 90.81 96 LEU A N 1
ATOM 734 C CA . LEU A 1 96 ? 8.248 4.943 -5.993 1.00 90.81 96 LEU A CA 1
ATOM 735 C C . LEU A 1 96 ? 7.404 3.985 -5.138 1.00 90.81 96 LEU A C 1
ATOM 737 O O . LEU A 1 96 ? 7.091 4.300 -3.993 1.00 90.81 96 LEU A O 1
ATOM 741 N N . VAL A 1 97 ? 7.037 2.814 -5.665 1.00 92.00 97 VAL A N 1
ATOM 742 C CA . VAL A 1 97 ? 6.295 1.792 -4.906 1.00 92.00 97 VAL A CA 1
ATOM 743 C C . VAL A 1 97 ? 7.172 1.177 -3.818 1.00 92.00 97 VAL A C 1
ATOM 745 O O . VAL A 1 97 ? 6.717 1.046 -2.685 1.00 92.00 97 VAL A O 1
ATOM 748 N N . LEU A 1 98 ? 8.431 0.851 -4.124 1.00 90.56 98 LEU A N 1
ATOM 749 C CA . LEU A 1 98 ? 9.390 0.359 -3.131 1.00 90.56 98 LEU A CA 1
ATOM 750 C C . LEU A 1 98 ? 9.657 1.412 -2.048 1.00 90.56 98 LEU A C 1
ATOM 752 O O . LEU A 1 98 ? 9.624 1.090 -0.865 1.00 90.56 98 LEU A O 1
ATOM 756 N N . ALA A 1 99 ? 9.836 2.675 -2.441 1.00 89.88 99 ALA A N 1
ATOM 757 C CA . ALA A 1 99 ? 9.963 3.810 -1.533 1.00 89.88 99 ALA A CA 1
ATOM 758 C C . ALA A 1 99 ? 8.770 3.913 -0.577 1.00 89.88 99 ALA A C 1
ATOM 760 O O . ALA A 1 99 ? 8.951 4.025 0.634 1.00 89.88 99 ALA A O 1
ATOM 761 N N . ALA A 1 100 ? 7.548 3.830 -1.109 1.00 93.12 100 ALA A N 1
ATOM 762 C CA . ALA A 1 100 ? 6.333 3.874 -0.307 1.00 93.12 100 ALA A CA 1
ATOM 763 C C . ALA A 1 100 ? 6.223 2.662 0.634 1.00 93.12 100 ALA A C 1
ATOM 765 O O . ALA A 1 100 ? 5.906 2.825 1.809 1.00 93.12 100 ALA A O 1
ATOM 766 N N . ALA A 1 101 ? 6.536 1.455 0.157 1.00 92.81 101 ALA A N 1
ATOM 767 C CA . ALA A 1 101 ? 6.536 0.252 0.986 1.00 92.81 101 ALA A CA 1
ATOM 768 C C . ALA A 1 101 ? 7.542 0.351 2.144 1.00 92.81 101 ALA A C 1
ATOM 770 O O . ALA A 1 101 ? 7.213 -0.032 3.263 1.00 92.81 101 ALA A O 1
ATOM 771 N N . THR A 1 102 ? 8.728 0.918 1.903 1.00 92.06 102 THR A N 1
ATOM 772 C CA . THR A 1 102 ? 9.715 1.212 2.951 1.00 92.06 102 THR A CA 1
ATOM 773 C C . THR A 1 102 ? 9.201 2.272 3.921 1.00 92.06 102 THR A C 1
ATOM 775 O O . THR A 1 102 ? 9.246 2.053 5.128 1.00 92.06 102 THR A O 1
ATOM 778 N N . LYS A 1 103 ? 8.647 3.382 3.416 1.00 89.88 103 LYS A N 1
ATOM 779 C CA . LYS A 1 103 ? 8.087 4.474 4.229 1.00 89.88 103 LYS A CA 1
ATOM 780 C C . LYS A 1 103 ? 7.000 3.997 5.194 1.00 89.88 103 LYS A C 1
ATOM 782 O O . LYS A 1 103 ? 6.936 4.467 6.323 1.00 89.88 103 LYS A O 1
ATOM 787 N N . PHE A 1 104 ? 6.138 3.085 4.751 1.00 93.44 104 PHE A N 1
ATOM 788 C CA . PHE A 1 104 ? 5.085 2.507 5.588 1.00 93.44 104 PHE A CA 1
ATOM 789 C C . PHE A 1 104 ? 5.520 1.221 6.300 1.00 93.44 104 PHE A C 1
ATOM 791 O O . PHE A 1 104 ? 4.679 0.540 6.881 1.00 93.44 104 PHE A O 1
ATOM 798 N N . GLU A 1 105 ? 6.803 0.861 6.260 1.00 93.62 105 GLU A N 1
ATOM 799 C CA . GLU A 1 105 ? 7.356 -0.335 6.907 1.00 93.62 105 GLU A CA 1
ATOM 800 C C . GLU A 1 105 ? 6.631 -1.646 6.527 1.00 93.62 105 GLU A C 1
ATOM 802 O O . GLU A 1 105 ? 6.452 -2.560 7.333 1.00 93.62 105 GLU A O 1
ATOM 807 N N . MET A 1 106 ? 6.209 -1.763 5.266 1.00 94.50 106 MET A N 1
AT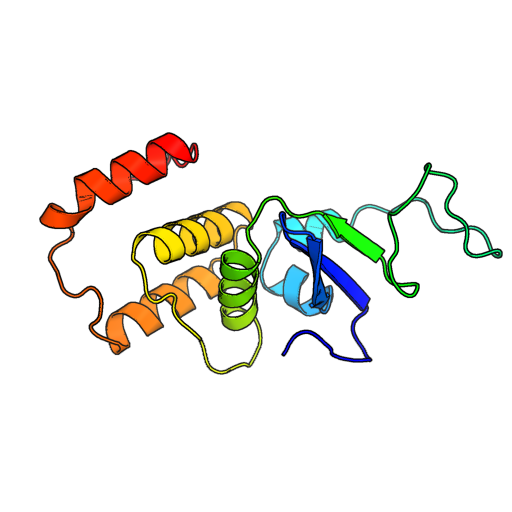OM 808 C CA . MET A 1 106 ? 5.474 -2.914 4.738 1.00 94.50 106 MET A CA 1
ATOM 809 C C . MET A 1 106 ? 6.421 -3.994 4.200 1.00 94.50 106 MET A C 1
ATOM 811 O O . MET A 1 106 ? 6.528 -4.217 2.991 1.00 94.50 106 MET A O 1
ATOM 815 N N . SER A 1 107 ? 7.105 -4.709 5.094 1.00 90.75 107 SER A N 1
ATOM 816 C CA . SER A 1 107 ? 8.071 -5.764 4.728 1.00 90.75 107 SER A CA 1
ATOM 817 C C . SER A 1 107 ? 7.469 -6.888 3.865 1.00 90.75 107 SER A C 1
ATOM 819 O O . SER A 1 107 ? 8.115 -7.389 2.938 1.00 90.75 107 SER A O 1
ATOM 821 N N . GLY A 1 108 ? 6.207 -7.252 4.115 1.00 90.44 108 GLY A N 1
ATOM 822 C CA . GLY A 1 108 ? 5.461 -8.213 3.297 1.00 90.44 108 GLY A CA 1
ATOM 823 C C . GLY A 1 108 ? 5.185 -7.702 1.878 1.00 90.44 108 GLY A C 1
ATOM 824 O O . GLY A 1 108 ? 5.327 -8.458 0.914 1.00 90.44 108 GLY A O 1
ATOM 825 N N . ALA A 1 109 ? 4.876 -6.408 1.731 1.00 91.44 109 ALA A N 1
ATOM 826 C CA . ALA A 1 109 ? 4.697 -5.783 0.422 1.00 91.44 109 ALA A CA 1
ATOM 827 C C . ALA A 1 109 ? 6.014 -5.774 -0.360 1.00 91.44 109 ALA A C 1
ATOM 829 O O . ALA A 1 109 ? 6.035 -6.201 -1.510 1.00 91.44 109 ALA A O 1
ATOM 830 N N . LEU A 1 110 ? 7.121 -5.374 0.282 1.00 89.31 110 LEU A N 1
ATOM 831 C CA . LEU A 1 110 ? 8.460 -5.411 -0.319 1.00 89.31 110 LEU A CA 1
ATOM 832 C C . LEU A 1 110 ? 8.799 -6.813 -0.836 1.00 89.31 110 LEU A C 1
ATOM 834 O O . LEU A 1 110 ? 9.196 -6.970 -1.988 1.00 89.31 110 LEU A O 1
ATOM 838 N N . SER A 1 111 ? 8.576 -7.839 -0.011 1.00 89.38 111 SER A N 1
ATOM 839 C CA . SER A 1 111 ? 8.834 -9.235 -0.386 1.00 89.38 111 SER A CA 1
ATOM 840 C C . SER A 1 111 ? 7.993 -9.667 -1.590 1.00 89.38 111 SER A C 1
ATOM 842 O O . SER A 1 111 ? 8.513 -10.282 -2.520 1.00 89.38 111 SER A O 1
ATOM 844 N N . THR A 1 112 ? 6.711 -9.298 -1.606 1.00 89.69 112 THR A N 1
ATOM 845 C CA . THR A 1 112 ? 5.777 -9.617 -2.696 1.00 89.69 112 THR A CA 1
ATOM 846 C C . THR A 1 112 ? 6.171 -8.922 -3.998 1.00 89.69 112 THR A C 1
ATOM 848 O O . THR A 1 112 ? 6.222 -9.562 -5.051 1.00 89.69 112 THR A O 1
ATOM 851 N N . ILE A 1 113 ? 6.513 -7.633 -3.937 1.00 87.69 113 ILE A N 1
ATOM 852 C CA . ILE A 1 113 ? 6.939 -6.849 -5.101 1.00 87.69 113 ILE A CA 1
ATOM 853 C C . ILE A 1 113 ? 8.239 -7.430 -5.668 1.00 87.69 113 ILE A C 1
ATOM 855 O O . ILE A 1 113 ? 8.287 -7.762 -6.852 1.00 87.69 113 ILE A O 1
ATOM 859 N N . CYS A 1 114 ? 9.256 -7.653 -4.828 1.00 84.50 114 CYS A N 1
ATOM 860 C CA . CYS A 1 114 ? 10.531 -8.240 -5.245 1.00 84.50 114 CYS A CA 1
ATOM 861 C C . CYS A 1 114 ? 10.358 -9.643 -5.849 1.00 84.50 114 CYS A C 1
ATOM 863 O O . CYS A 1 114 ? 10.927 -9.937 -6.901 1.00 84.50 114 CYS A O 1
ATOM 865 N N . ALA A 1 115 ? 9.544 -10.511 -5.239 1.00 85.75 115 ALA A N 1
ATOM 866 C CA . ALA A 1 115 ? 9.273 -11.843 -5.779 1.00 85.75 115 ALA A CA 1
ATOM 867 C C . ALA A 1 115 ? 8.602 -11.769 -7.160 1.00 85.75 115 ALA A C 1
ATOM 869 O O . ALA A 1 115 ? 9.019 -12.456 -8.094 1.00 85.75 115 ALA A O 1
ATOM 870 N N . THR A 1 116 ? 7.617 -10.884 -7.319 1.00 85.44 116 THR A N 1
ATOM 871 C CA . THR A 1 116 ? 6.914 -10.695 -8.596 1.00 85.44 116 THR A CA 1
ATOM 872 C C . THR A 1 116 ? 7.857 -10.125 -9.666 1.00 85.44 116 THR A C 1
ATOM 874 O O . THR A 1 116 ? 7.814 -10.540 -10.827 1.00 85.44 116 THR A O 1
ATOM 877 N N . MET A 1 117 ? 8.772 -9.223 -9.291 1.00 80.50 117 MET A N 1
ATOM 878 C CA . MET A 1 117 ? 9.813 -8.700 -10.186 1.00 80.50 117 MET A CA 1
ATOM 879 C C . MET A 1 117 ? 10.728 -9.811 -10.702 1.00 80.50 117 MET A C 1
ATOM 881 O O . MET A 1 117 ? 10.973 -9.891 -11.905 1.00 80.50 117 MET A O 1
ATOM 885 N N . HIS A 1 118 ? 11.194 -10.688 -9.810 1.00 78.81 118 HIS A N 1
ATOM 886 C CA . HIS A 1 118 ? 12.027 -11.826 -10.193 1.00 78.81 118 HIS A CA 1
ATOM 887 C C . HIS A 1 118 ? 11.287 -12.791 -11.126 1.00 78.81 118 HIS A C 1
ATOM 889 O O . HIS A 1 118 ? 11.858 -13.229 -12.123 1.00 78.81 118 HIS A O 1
ATOM 895 N N . MET A 1 119 ? 10.012 -13.084 -10.848 1.00 81.94 119 MET A N 1
ATOM 896 C CA . MET A 1 119 ? 9.204 -13.981 -11.683 1.00 81.94 119 MET A CA 1
ATOM 897 C C . MET A 1 119 ? 8.901 -13.402 -13.069 1.00 81.94 119 MET A C 1
ATOM 899 O O . MET A 1 119 ? 8.911 -14.136 -14.053 1.00 81.94 119 MET A O 1
ATOM 903 N N . SER A 1 120 ? 8.651 -12.094 -13.168 1.00 77.69 120 SER A N 1
ATOM 904 C CA . SER A 1 120 ? 8.326 -11.441 -14.444 1.00 77.69 120 SER A CA 1
ATOM 905 C C . SER A 1 120 ? 9.529 -11.286 -15.385 1.00 77.69 120 SER A C 1
ATOM 907 O O . SER A 1 120 ? 9.348 -11.011 -16.569 1.00 77.69 120 SER A O 1
ATOM 909 N N . GLY A 1 121 ? 10.762 -11.437 -14.883 1.00 71.88 121 GLY A N 1
ATOM 910 C CA . GLY A 1 121 ? 11.991 -11.283 -15.670 1.00 71.88 121 GLY A CA 1
ATOM 911 C C . GLY A 1 121 ? 12.250 -9.859 -16.183 1.00 71.88 121 GLY A C 1
ATOM 912 O O . GLY A 1 121 ? 13.243 -9.635 -16.876 1.00 71.88 121 GLY A O 1
ATOM 913 N N . LEU A 1 122 ? 11.398 -8.893 -15.817 1.00 63.94 122 LEU A N 1
ATOM 914 C CA . LEU A 1 122 ? 11.416 -7.511 -16.309 1.00 63.94 122 LEU A CA 1
ATOM 915 C C . LEU A 1 122 ? 12.670 -6.728 -15.874 1.00 63.94 122 LEU A C 1
ATOM 917 O O . LEU A 1 122 ? 13.019 -5.730 -16.502 1.00 63.94 122 LEU A O 1
ATOM 921 N N . TYR A 1 123 ? 13.387 -7.200 -14.845 1.00 61.91 123 TYR A N 1
ATOM 922 C CA . TYR A 1 123 ? 14.521 -6.487 -14.240 1.00 61.91 123 TYR A CA 1
ATOM 923 C C . TYR A 1 123 ? 15.761 -7.367 -14.012 1.00 61.91 123 TYR A C 1
ATOM 925 O O . TYR A 1 123 ? 16.576 -7.082 -13.143 1.00 61.91 123 TYR A O 1
ATOM 933 N N . ASN A 1 124 ? 15.967 -8.395 -14.844 1.00 55.47 124 ASN A N 1
ATOM 934 C CA . ASN A 1 124 ? 17.177 -9.241 -14.827 1.00 55.47 124 ASN A CA 1
ATOM 935 C C . ASN A 1 124 ? 18.464 -8.532 -15.315 1.00 55.47 124 ASN A C 1
ATOM 937 O O . ASN A 1 124 ? 19.495 -9.176 -15.518 1.00 55.47 124 ASN A O 1
ATOM 941 N N . ALA A 1 125 ? 18.432 -7.216 -15.537 1.00 53.81 125 ALA A N 1
ATOM 942 C CA . ALA A 1 125 ? 19.629 -6.461 -15.882 1.00 53.81 125 ALA A CA 1
ATOM 943 C C . ALA A 1 125 ? 20.478 -6.246 -14.617 1.00 53.81 125 ALA A C 1
ATOM 945 O O . ALA A 1 125 ? 19.928 -5.872 -13.581 1.00 53.81 125 ALA A O 1
ATOM 946 N N . PRO A 1 126 ? 21.808 -6.438 -14.678 1.00 50.97 126 PRO A N 1
ATOM 947 C CA . PRO A 1 126 ? 22.657 -6.275 -13.509 1.00 50.97 126 PRO A CA 1
ATOM 948 C C . PRO A 1 126 ? 22.485 -4.867 -12.932 1.00 50.97 126 PRO A C 1
ATOM 950 O O . PRO A 1 126 ? 22.553 -3.872 -13.665 1.00 50.97 126 PRO A O 1
ATOM 953 N N . LEU A 1 127 ? 22.271 -4.807 -11.612 1.00 53.81 127 LEU A N 1
ATOM 954 C CA . LEU A 1 127 ? 22.047 -3.585 -10.828 1.00 53.81 127 LEU A CA 1
ATOM 955 C C . LEU A 1 127 ? 23.053 -2.478 -11.170 1.00 53.81 127 LEU A C 1
ATOM 957 O O . LEU A 1 127 ? 22.707 -1.308 -11.109 1.00 53.81 127 LEU A O 1
ATOM 961 N N . SER A 1 128 ? 24.256 -2.825 -11.634 1.00 54.00 128 SER A N 1
ATOM 962 C CA . SER A 1 128 ? 25.291 -1.891 -12.086 1.00 54.00 128 SER A CA 1
ATOM 963 C C . SER A 1 128 ? 24.836 -0.886 -13.154 1.00 54.00 128 SER A C 1
ATOM 965 O O . SER A 1 128 ? 25.268 0.263 -13.115 1.00 54.00 128 SER A O 1
ATOM 967 N N . ARG A 1 129 ? 23.945 -1.256 -14.088 1.00 51.62 129 ARG A N 1
ATOM 968 C CA . ARG A 1 129 ? 23.471 -0.328 -15.140 1.00 51.62 129 ARG A CA 1
ATOM 969 C C . ARG A 1 129 ? 22.338 0.588 -14.675 1.00 51.62 129 ARG A C 1
ATOM 971 O O . ARG A 1 129 ? 22.074 1.606 -15.309 1.00 51.62 129 ARG A O 1
ATOM 978 N N . GLN A 1 130 ? 21.666 0.218 -13.588 1.00 55.53 130 GLN A N 1
ATOM 979 C CA . GLN A 1 130 ? 20.531 0.950 -13.024 1.00 55.53 130 GLN A CA 1
ATOM 980 C C . GLN A 1 130 ? 20.885 1.644 -11.702 1.00 55.53 130 GLN A C 1
ATOM 982 O O . GLN A 1 130 ? 20.156 2.537 -11.293 1.00 55.53 130 GLN A O 1
ATOM 987 N N . ALA A 1 131 ? 22.031 1.327 -11.092 1.00 59.03 131 ALA A N 1
ATOM 988 C CA . ALA A 1 131 ? 22.486 1.847 -9.804 1.00 59.03 131 ALA A CA 1
ATOM 989 C C . ALA A 1 131 ? 22.520 3.376 -9.762 1.00 59.03 131 ALA A C 1
ATOM 991 O O . ALA A 1 131 ? 22.075 3.960 -8.786 1.00 59.03 131 ALA A O 1
ATOM 992 N N . LEU A 1 132 ? 22.951 4.039 -10.840 1.00 56.72 132 LEU A N 1
ATOM 993 C CA . LEU A 1 132 ? 22.950 5.507 -10.910 1.00 56.72 132 LEU A CA 1
ATOM 994 C C . LEU A 1 132 ? 21.534 6.100 -10.956 1.00 56.72 132 LEU A C 1
ATOM 996 O O . LEU A 1 132 ? 21.299 7.170 -10.403 1.00 56.72 132 LEU A O 1
ATOM 1000 N N . ARG A 1 133 ? 20.579 5.408 -11.590 1.00 57.22 133 ARG A N 1
ATOM 1001 C CA . ARG A 1 133 ? 19.167 5.825 -11.610 1.00 57.22 133 ARG A CA 1
ATOM 1002 C C . ARG A 1 133 ? 18.496 5.563 -10.268 1.00 57.22 133 ARG A C 1
ATOM 1004 O O . ARG A 1 133 ? 17.785 6.430 -9.782 1.00 57.22 133 ARG A O 1
ATOM 1011 N N . ILE A 1 134 ? 18.764 4.405 -9.668 1.00 60.59 134 ILE A N 1
ATOM 1012 C CA . ILE A 1 134 ? 18.272 4.029 -8.339 1.00 60.59 134 ILE A CA 1
ATOM 1013 C C . ILE A 1 134 ? 18.806 5.014 -7.298 1.00 60.59 134 ILE A C 1
ATOM 1015 O O . ILE A 1 134 ? 18.022 5.559 -6.536 1.00 60.59 134 ILE A O 1
ATOM 1019 N N . HIS A 1 135 ? 20.105 5.321 -7.328 1.00 55.50 135 HIS A N 1
ATOM 1020 C CA . HIS A 1 135 ? 20.730 6.289 -6.431 1.00 55.50 135 HIS A CA 1
ATOM 1021 C C . HIS A 1 135 ? 20.196 7.708 -6.664 1.00 55.50 135 HIS A C 1
ATOM 1023 O O . HIS A 1 135 ? 19.782 8.362 -5.719 1.00 55.50 135 HIS A O 1
ATOM 1029 N N . GLY A 1 136 ? 20.088 8.163 -7.918 1.00 63.00 136 GLY A N 1
ATOM 1030 C CA . GLY A 1 136 ? 19.532 9.487 -8.220 1.00 63.00 136 GLY A CA 1
ATOM 1031 C C . GLY A 1 136 ? 18.068 9.662 -7.795 1.00 63.00 136 GLY A C 1
ATOM 1032 O O . GLY A 1 136 ? 17.662 10.762 -7.428 1.00 63.00 136 GLY A O 1
ATOM 1033 N N . ILE A 1 137 ? 17.277 8.586 -7.822 1.00 60.50 137 ILE A N 1
ATOM 1034 C CA . ILE A 1 137 ? 15.890 8.584 -7.341 1.00 60.50 137 ILE A CA 1
ATOM 1035 C C . ILE A 1 137 ? 15.855 8.476 -5.808 1.00 60.50 137 ILE A C 1
ATOM 1037 O O . ILE A 1 137 ? 15.111 9.223 -5.181 1.00 60.50 137 ILE A O 1
ATOM 1041 N N . ALA A 1 138 ? 16.703 7.648 -5.191 1.00 58.03 138 ALA A N 1
ATOM 1042 C CA . ALA A 1 138 ? 16.837 7.554 -3.735 1.00 58.03 138 ALA A CA 1
ATOM 1043 C C . ALA A 1 138 ? 17.238 8.899 -3.103 1.00 58.03 138 ALA A C 1
ATOM 1045 O O . ALA A 1 138 ? 16.587 9.336 -2.158 1.00 58.03 138 ALA A O 1
ATOM 1046 N N . CYS A 1 139 ? 18.205 9.615 -3.692 1.00 57.38 139 CYS A N 1
ATOM 1047 C CA . CYS A 1 139 ? 18.611 10.956 -3.256 1.00 57.38 139 CYS A CA 1
ATOM 1048 C C . CYS A 1 139 ? 17.512 12.014 -3.447 1.00 57.38 139 CYS A C 1
ATOM 1050 O O . CYS A 1 139 ? 17.497 13.022 -2.751 1.00 57.38 139 CYS A O 1
ATOM 1052 N N . ARG A 1 140 ? 16.582 11.819 -4.393 1.00 58.97 140 ARG A N 1
ATOM 1053 C CA . ARG A 1 140 ? 15.433 12.724 -4.578 1.00 58.97 140 ARG A CA 1
ATOM 1054 C C . ARG A 1 140 ? 14.325 12.473 -3.546 1.00 58.97 140 ARG A C 1
ATOM 1056 O O . ARG A 1 140 ? 13.518 13.367 -3.307 1.00 58.97 140 ARG A O 1
ATOM 1063 N N . HIS A 1 141 ? 14.281 11.276 -2.965 1.00 53.59 141 HIS A N 1
ATOM 1064 C CA . HIS A 1 141 ? 13.232 10.832 -2.045 1.00 53.59 141 HIS A CA 1
ATOM 1065 C C . HIS A 1 141 ? 13.713 10.615 -0.601 1.00 53.59 141 HIS A C 1
ATOM 1067 O O . HIS A 1 141 ? 12.950 10.075 0.194 1.00 53.59 141 HIS A O 1
ATOM 1073 N N . ASP A 1 142 ? 14.926 11.063 -0.260 1.00 57.75 142 ASP A N 1
ATOM 1074 C CA . ASP A 1 142 ? 15.495 11.020 1.099 1.00 57.75 142 ASP A CA 1
ATOM 1075 C C . ASP A 1 142 ? 15.590 9.593 1.684 1.00 57.75 142 ASP A C 1
ATOM 1077 O O . ASP A 1 142 ? 15.443 9.360 2.880 1.00 57.75 142 ASP A O 1
ATOM 1081 N N . LEU A 1 143 ? 15.817 8.600 0.814 1.00 51.44 143 LEU A N 1
ATOM 1082 C CA . LEU A 1 143 ? 15.951 7.183 1.184 1.00 51.44 143 LEU A CA 1
ATOM 1083 C C . LEU A 1 143 ? 17.417 6.789 1.395 1.00 51.44 143 LEU A C 1
ATOM 1085 O O . LEU A 1 143 ? 17.881 5.778 0.862 1.00 51.44 143 LEU A O 1
ATOM 1089 N N . GLU A 1 144 ? 18.163 7.596 2.141 1.00 49.72 144 GLU A N 1
ATOM 1090 C CA . GLU A 1 144 ? 19.494 7.217 2.605 1.00 49.72 144 GLU A CA 1
ATOM 1091 C C . GLU A 1 144 ? 19.372 6.451 3.920 1.00 49.72 144 GLU A C 1
ATOM 1093 O O . GLU A 1 144 ? 19.502 7.028 4.990 1.00 49.72 144 GLU A O 1
ATOM 1098 N N . ASP A 1 145 ? 19.135 5.138 3.848 1.00 46.25 145 ASP A N 1
ATOM 1099 C CA . ASP A 1 145 ? 19.867 4.249 4.749 1.00 46.25 145 ASP A CA 1
ATOM 1100 C C . ASP A 1 145 ? 19.828 2.778 4.321 1.00 46.25 145 ASP A C 1
ATOM 1102 O O . ASP A 1 145 ? 18.770 2.208 4.046 1.00 46.25 145 ASP A O 1
ATOM 1106 N N . LYS A 1 146 ? 21.018 2.165 4.379 1.00 38.03 146 LYS A N 1
ATOM 1107 C CA . LYS A 1 146 ? 21.374 0.756 4.105 1.00 38.03 146 LYS A CA 1
ATOM 1108 C C . LYS A 1 146 ? 21.624 0.385 2.639 1.00 38.03 146 LYS A C 1
ATOM 1110 O O . LYS A 1 146 ? 20.900 -0.414 2.044 1.00 38.03 146 LYS A O 1
ATOM 1115 N N . ALA A 1 147 ? 22.730 0.912 2.113 1.00 32.56 147 ALA A N 1
ATOM 1116 C CA . ALA A 1 147 ? 23.587 0.176 1.180 1.00 32.56 147 ALA A CA 1
ATOM 1117 C C . ALA A 1 147 ? 24.610 -0.669 1.958 1.00 32.56 147 ALA A C 1
ATOM 1119 O O . ALA A 1 147 ? 25.019 -0.219 3.054 1.00 32.56 147 ALA A O 1
#